Protein AF-A0A1A8DJC1-F1 (afdb_monomer_lite)

InterPro domains:
  IPR011993 PH-like domain superfamily [G3DSA:2.30.29.30] (3-106)
  IPR043448 Pleckstrin homology domain-containing family O member 1/2 [PTHR15871] (1-109)

Secondary structure (DSSP, 8-state):
-----------PPP---S-----EEEEEEEEEEE-SSSEEEEEEEEEEETTEEEEESS----GGG-SEEEEGGGEEEEEE-PPTT---GGGGG-EEEEEPS--------

Structure (mmCIF, N/CA/C/O backbone):
data_AF-A0A1A8DJC1-F1
#
_entry.id   AF-A0A1A8DJC1-F1
#
loop_
_atom_site.group_PDB
_atom_site.id
_atom_site.type_symbol
_atom_site.label_atom_id
_atom_site.label_alt_id
_atom_site.label_comp_id
_atom_site.label_asym_id
_atom_site.label_entity_id
_atom_site.label_seq_id
_atom_site.pdbx_PDB_ins_code
_atom_site.Cartn_x
_atom_site.Cartn_y
_atom_site.Cartn_z
_atom_site.occupancy
_atom_site.B_iso_or_equiv
_atom_site.auth_seq_id
_atom_site.auth_comp_id
_atom_site.auth_asym_id
_atom_site.auth_atom_id
_atom_site.pdbx_PDB_model_num
ATOM 1 N N . MET A 1 1 ? 23.740 13.327 46.584 1.00 41.06 1 MET A N 1
ATOM 2 C CA . MET A 1 1 ? 22.342 13.660 46.948 1.00 41.06 1 MET A CA 1
ATOM 3 C C . MET A 1 1 ? 21.714 14.495 45.836 1.00 41.06 1 MET A C 1
ATOM 5 O O . MET A 1 1 ? 22.207 15.587 45.619 1.00 41.06 1 MET A O 1
ATOM 9 N N . LYS A 1 2 ? 20.692 13.986 45.126 1.00 47.06 2 LYS A N 1
ATOM 10 C CA . LYS A 1 2 ? 19.386 14.631 44.832 1.00 47.06 2 LYS A CA 1
ATOM 11 C C . LYS A 1 2 ? 18.566 13.663 43.958 1.00 47.06 2 LYS A C 1
ATOM 13 O O . LYS A 1 2 ? 18.976 13.319 42.856 1.00 47.06 2 LYS A O 1
ATOM 18 N N . LYS A 1 3 ? 17.459 13.163 44.513 1.00 47.34 3 LYS A N 1
ATOM 19 C CA . LYS A 1 3 ? 16.447 12.315 43.857 1.00 47.34 3 LYS A CA 1
ATOM 20 C C . LYS A 1 3 ? 15.460 13.196 43.076 1.00 47.34 3 LYS A C 1
ATOM 22 O O . LYS A 1 3 ? 15.174 14.298 43.532 1.00 47.34 3 LYS A O 1
ATOM 27 N N . SER A 1 4 ? 14.876 12.670 41.997 1.00 49.88 4 SER A N 1
ATOM 28 C CA . SER A 1 4 ? 13.508 12.987 41.530 1.00 49.88 4 SER A CA 1
ATOM 29 C C . SER A 1 4 ? 13.113 11.936 40.479 1.00 49.88 4 SER A C 1
ATOM 31 O O . SER A 1 4 ? 13.744 11.859 39.433 1.00 49.88 4 SER A O 1
ATOM 33 N N . ASN A 1 5 ? 12.403 10.872 40.858 1.00 42.09 5 ASN A N 1
ATOM 34 C CA . ASN A 1 5 ? 10.948 10.702 41.009 1.00 42.09 5 ASN A CA 1
ATOM 35 C C . ASN A 1 5 ? 10.228 10.230 39.732 1.00 42.09 5 ASN A C 1
ATOM 37 O O . ASN A 1 5 ? 10.121 10.928 38.732 1.00 42.09 5 ASN A O 1
ATOM 41 N N . GLN A 1 6 ? 9.728 8.998 39.870 1.00 50.09 6 GLN A N 1
ATOM 42 C CA . GLN A 1 6 ? 8.661 8.314 39.145 1.00 50.09 6 GLN A CA 1
ATOM 43 C C . GLN A 1 6 ? 7.654 9.217 38.422 1.00 50.09 6 GLN A C 1
ATOM 45 O O . GLN A 1 6 ? 7.049 10.097 39.028 1.00 50.09 6 GLN A O 1
ATOM 50 N N . SER A 1 7 ? 7.291 8.814 37.202 1.00 45.12 7 SER A N 1
ATOM 51 C CA . SER A 1 7 ? 5.898 8.910 36.775 1.00 45.12 7 SER A CA 1
ATOM 52 C C . SER A 1 7 ? 5.433 7.575 36.192 1.00 45.12 7 SER A C 1
ATOM 54 O O . SER A 1 7 ? 5.848 7.160 35.117 1.00 45.12 7 SER A O 1
ATOM 56 N N . ARG A 1 8 ? 4.616 6.900 37.009 1.00 45.34 8 ARG A N 1
ATOM 57 C CA . ARG A 1 8 ? 3.504 5.998 36.681 1.00 45.34 8 ARG A CA 1
ATOM 58 C C . ARG A 1 8 ? 3.707 4.935 35.594 1.00 45.34 8 ARG A C 1
ATOM 60 O O . ARG A 1 8 ? 3.535 5.167 34.404 1.00 45.34 8 ARG A O 1
ATOM 67 N N . ARG A 1 9 ? 3.850 3.696 36.083 1.00 48.25 9 ARG A N 1
ATOM 68 C CA . ARG A 1 9 ? 3.236 2.511 35.471 1.00 48.25 9 ARG A CA 1
ATOM 69 C C . ARG A 1 9 ? 1.746 2.809 35.285 1.00 48.25 9 ARG A C 1
ATOM 71 O O . ARG A 1 9 ? 1.026 2.921 36.274 1.00 48.25 9 ARG A O 1
ATOM 78 N N . VAL A 1 10 ? 1.299 2.974 34.048 1.00 39.44 10 VAL A N 1
ATOM 79 C CA . VAL A 1 10 ? -0.128 2.927 33.730 1.00 39.44 10 VAL A CA 1
ATOM 80 C C . VAL A 1 10 ? -0.448 1.465 33.458 1.00 39.44 10 VAL A C 1
ATOM 82 O O . VAL A 1 10 ? -0.175 0.936 32.387 1.00 39.44 10 VAL A O 1
ATOM 85 N N . ILE A 1 11 ? -0.946 0.809 34.501 1.00 47.81 11 ILE A N 1
ATOM 86 C CA . ILE A 1 11 ? -1.758 -0.398 34.395 1.00 47.81 11 ILE A CA 1
ATOM 87 C C . ILE A 1 11 ? -3.079 0.084 33.792 1.00 47.81 11 ILE A C 1
ATOM 89 O O . ILE A 1 11 ? -3.764 0.893 34.417 1.00 47.81 11 ILE A O 1
ATOM 93 N N . GLN A 1 12 ? -3.386 -0.326 32.562 1.00 47.91 12 GLN A N 1
ATOM 94 C CA . GLN A 1 12 ? -4.750 -0.231 32.055 1.00 47.91 12 GLN A CA 1
ATOM 95 C C . GLN A 1 12 ? -5.463 -1.542 32.350 1.00 47.91 12 GLN A C 1
ATOM 97 O O . GLN A 1 12 ? -4.965 -2.632 32.077 1.00 47.91 12 GLN A O 1
ATOM 102 N N . ASP A 1 13 ? -6.588 -1.333 33.012 1.00 38.94 13 ASP A N 1
ATOM 103 C CA . ASP A 1 13 ? -7.509 -2.261 33.624 1.00 38.94 13 ASP A CA 1
ATOM 104 C C . ASP A 1 13 ? -8.165 -3.200 32.604 1.00 38.94 13 ASP A C 1
ATOM 106 O O . ASP A 1 13 ? -8.420 -2.856 31.448 1.00 38.94 13 ASP A O 1
ATOM 110 N N . SER A 1 14 ? -8.410 -4.410 33.077 1.00 50.78 14 SER A N 1
ATOM 111 C CA . SER A 1 14 ? -9.112 -5.509 32.432 1.00 50.78 14 SER A CA 1
ATOM 112 C C . SER A 1 14 ? -10.578 -5.173 32.147 1.00 50.78 14 SER A C 1
ATOM 114 O O . SER A 1 14 ? -11.321 -4.849 33.067 1.00 50.78 14 SER A O 1
ATOM 116 N N . GLY A 1 15 ? -11.033 -5.353 30.899 1.00 40.72 15 GLY A N 1
ATOM 117 C CA . GLY A 1 15 ? -12.469 -5.303 30.602 1.00 40.72 15 GLY A CA 1
ATOM 118 C C . GLY A 1 15 ? -12.884 -5.222 29.131 1.00 40.72 15 GLY A C 1
ATOM 119 O O . GLY A 1 15 ? -13.578 -4.289 28.755 1.00 40.72 15 GLY A O 1
ATOM 120 N N . SER A 1 16 ? 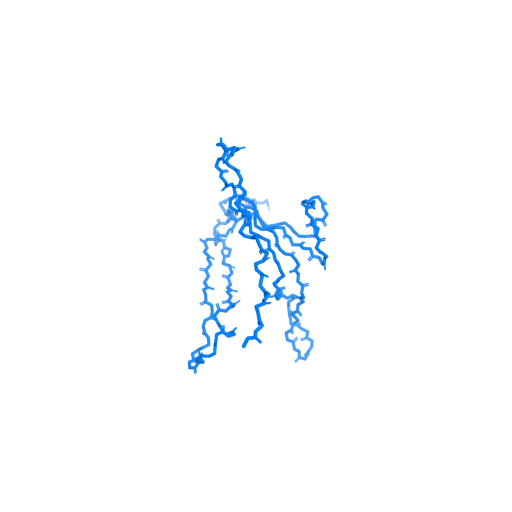-12.509 -6.187 28.287 1.00 41.53 16 SER A N 1
ATOM 121 C CA . SER A 1 16 ? -13.431 -6.726 27.267 1.00 41.53 16 SER A CA 1
ATOM 122 C C . SER A 1 16 ? -12.868 -8.020 26.682 1.00 41.53 16 SER A C 1
ATOM 124 O O . SER A 1 16 ? -11.846 -8.050 26.004 1.00 41.53 16 SER A O 1
ATOM 126 N N . LEU A 1 17 ? -13.555 -9.119 26.978 1.00 41.12 17 LEU A N 1
ATOM 127 C CA . LEU A 1 17 ? -13.430 -10.389 26.277 1.00 41.12 17 LEU A CA 1
ATOM 128 C C . LEU A 1 17 ? -14.131 -10.253 24.920 1.00 41.12 17 LEU A C 1
ATOM 130 O O . LEU A 1 17 ? -15.233 -10.744 24.712 1.00 41.12 17 LEU A O 1
ATOM 134 N N . ALA A 1 18 ? -13.499 -9.542 24.003 1.00 43.66 18 ALA A N 1
ATOM 135 C CA . ALA A 1 18 ? -13.665 -9.759 22.579 1.00 43.66 18 ALA A CA 1
ATOM 136 C C . ALA A 1 18 ? -12.253 -10.030 22.087 1.00 43.66 18 ALA A C 1
ATOM 138 O O . ALA A 1 18 ? -11.332 -9.336 22.516 1.00 43.66 18 ALA A O 1
ATOM 139 N N . VAL A 1 19 ? -12.068 -11.072 21.276 1.00 45.53 19 VAL A N 1
ATOM 140 C CA . VAL A 1 19 ? -10.819 -11.353 20.557 1.00 45.53 19 VAL A CA 1
ATOM 141 C C . VAL A 1 19 ? -10.175 -10.016 20.219 1.00 45.53 19 VAL A C 1
ATOM 143 O O . VAL A 1 19 ? -10.780 -9.244 19.480 1.00 45.53 19 VAL A O 1
ATOM 146 N N . GLN A 1 20 ? -9.045 -9.688 20.857 1.00 50.38 20 GLN A N 1
ATOM 147 C CA . GLN A 1 20 ? -8.296 -8.473 20.565 1.00 50.38 20 GLN A CA 1
ATOM 148 C C . GLN A 1 20 ? -7.965 -8.566 19.084 1.00 50.38 20 GLN A C 1
ATOM 150 O O . GLN A 1 20 ? -7.004 -9.238 18.709 1.00 50.38 20 GLN A O 1
ATOM 155 N N . GLN A 1 21 ? -8.818 -7.985 18.239 1.00 54.81 21 GLN A N 1
ATOM 156 C CA . GLN A 1 21 ? -8.565 -7.840 16.823 1.00 54.81 21 GLN A CA 1
ATOM 157 C C . GLN A 1 21 ? -7.217 -7.140 16.810 1.00 54.81 21 GLN A C 1
ATOM 159 O O . GLN A 1 21 ? -7.100 -6.046 17.360 1.00 54.81 21 GLN A O 1
ATOM 164 N N . LEU A 1 22 ? -6.174 -7.852 16.386 1.00 62.03 22 LEU A N 1
ATOM 165 C CA . LEU A 1 22 ? -4.796 -7.428 16.574 1.00 62.03 22 LEU A CA 1
ATOM 166 C C . LEU A 1 22 ? -4.558 -6.244 15.631 1.00 62.03 22 LEU A C 1
ATOM 168 O O . LEU A 1 22 ? -4.058 -6.396 14.521 1.00 62.03 22 LEU A O 1
ATOM 172 N N . GLU A 1 23 ? -5.026 -5.072 16.043 1.00 85.00 23 GLU A N 1
ATOM 173 C CA . GLU A 1 23 ? -5.016 -3.863 15.246 1.00 85.00 23 GLU A CA 1
ATOM 174 C C . GLU A 1 23 ? -3.616 -3.275 15.326 1.00 85.00 23 GLU A C 1
ATOM 176 O O . GLU A 1 23 ? -3.108 -2.924 16.396 1.00 85.00 23 GLU A O 1
ATOM 181 N N . LYS A 1 24 ? -2.961 -3.194 14.171 1.00 92.56 24 LYS A N 1
ATOM 182 C CA . LYS A 1 24 ? -1.622 -2.627 14.067 1.00 92.56 24 LYS A CA 1
ATOM 183 C C . LYS A 1 24 ? -1.661 -1.448 13.122 1.00 92.56 24 LYS A C 1
ATOM 185 O O . LYS A 1 24 ? -1.980 -1.600 11.949 1.00 92.56 24 LYS A O 1
ATOM 190 N N . ALA A 1 25 ? -1.274 -0.287 13.627 1.00 93.38 25 ALA A N 1
ATOM 191 C CA . ALA A 1 25 ? -1.219 0.938 12.850 1.00 93.38 25 ALA A CA 1
ATOM 192 C C . ALA A 1 25 ? 0.195 1.520 12.831 1.00 93.38 25 ALA A C 1
ATOM 194 O O . ALA A 1 25 ? 0.984 1.320 13.759 1.00 93.38 25 ALA A O 1
ATOM 195 N N . GLY A 1 26 ? 0.524 2.248 11.769 1.00 94.56 26 GLY A N 1
ATOM 196 C CA . GLY A 1 26 ? 1.752 3.027 11.726 1.00 94.56 26 GLY A CA 1
ATOM 197 C C . GLY A 1 26 ? 2.157 3.491 10.338 1.00 94.56 26 GLY A C 1
ATOM 198 O O . GLY A 1 26 ? 1.576 3.131 9.317 1.00 94.56 26 GLY A O 1
ATOM 199 N N . TRP A 1 27 ? 3.209 4.301 10.316 1.00 95.56 27 TRP A N 1
ATOM 200 C CA . TRP A 1 27 ? 3.788 4.833 9.092 1.00 95.56 27 TRP A CA 1
ATOM 201 C C . TRP A 1 27 ? 4.735 3.828 8.439 1.00 95.56 27 TRP A C 1
ATOM 203 O O . TRP A 1 27 ? 5.669 3.334 9.073 1.00 95.56 27 TRP A O 1
ATOM 213 N N . ILE A 1 28 ? 4.542 3.586 7.142 1.00 94.00 28 ILE A N 1
ATOM 214 C CA . ILE A 1 28 ? 5.470 2.818 6.307 1.00 94.00 28 ILE A CA 1
ATOM 215 C C . ILE A 1 28 ? 5.851 3.598 5.048 1.00 94.00 28 ILE A C 1
ATOM 217 O O . ILE A 1 28 ? 5.175 4.535 4.621 1.00 94.00 28 ILE A O 1
ATOM 221 N N . ARG A 1 29 ? 6.943 3.178 4.408 1.00 93.94 29 ARG A N 1
ATOM 222 C CA . ARG A 1 29 ? 7.311 3.624 3.061 1.00 93.94 29 ARG A CA 1
ATOM 223 C C . ARG A 1 29 ? 6.752 2.622 2.055 1.00 93.94 29 ARG A C 1
ATOM 225 O O . ARG A 1 29 ? 7.280 1.520 1.948 1.00 93.94 29 ARG A O 1
ATOM 232 N N . LYS A 1 30 ? 5.715 3.010 1.312 1.00 94.31 30 LYS A N 1
ATOM 233 C CA . LYS A 1 30 ? 5.106 2.186 0.257 1.00 94.31 30 LYS A CA 1
ATOM 234 C C . LYS A 1 30 ? 5.758 2.482 -1.092 1.00 94.31 30 LYS A C 1
ATOM 236 O O . LYS A 1 30 ? 6.010 3.645 -1.419 1.00 94.31 30 LYS A O 1
ATOM 241 N N . PHE A 1 31 ? 6.030 1.431 -1.859 1.00 92.31 31 PHE A N 1
ATOM 242 C CA . PHE A 1 31 ? 6.443 1.545 -3.255 1.00 92.31 31 PHE A CA 1
ATOM 243 C C . PHE A 1 31 ? 5.241 1.960 -4.106 1.00 92.31 31 PHE A C 1
ATOM 245 O O . PHE A 1 31 ? 4.181 1.343 -4.036 1.00 92.31 31 PHE A O 1
ATOM 252 N N . CYS A 1 32 ? 5.409 3.007 -4.905 1.00 90.38 32 CYS A N 1
ATOM 253 C CA . CYS A 1 32 ? 4.363 3.592 -5.743 1.00 90.38 32 CYS A CA 1
ATOM 254 C C . CYS A 1 32 ? 4.717 3.529 -7.239 1.00 90.38 32 CYS A C 1
ATOM 256 O O . CYS A 1 32 ? 4.134 4.261 -8.030 1.00 90.38 32 CYS A O 1
ATOM 258 N N . GLY A 1 33 ? 5.688 2.695 -7.625 1.00 91.19 33 GLY A N 1
ATOM 259 C CA . GLY A 1 33 ? 6.146 2.551 -9.007 1.00 91.19 33 GLY A CA 1
ATOM 260 C C . GLY A 1 33 ? 7.545 3.117 -9.244 1.00 91.19 33 GLY A C 1
ATOM 261 O O . GLY A 1 33 ? 8.276 3.465 -8.316 1.00 91.19 33 GLY A O 1
ATOM 262 N N . ARG A 1 34 ? 7.940 3.194 -10.515 1.00 91.88 34 ARG A N 1
ATOM 263 C CA . ARG A 1 34 ? 9.249 3.691 -10.948 1.00 91.88 34 ARG A CA 1
ATOM 264 C C . ARG A 1 34 ? 9.042 4.968 -11.755 1.00 91.88 34 ARG A C 1
ATOM 266 O O . ARG A 1 34 ? 8.359 4.947 -12.769 1.00 91.88 34 ARG A O 1
ATOM 273 N N . GLY A 1 35 ? 9.589 6.080 -11.272 1.00 83.38 35 GLY A N 1
ATOM 274 C CA . GLY A 1 35 ?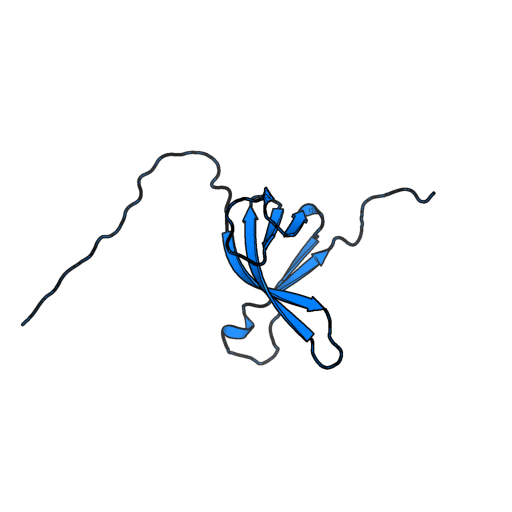 9.673 7.309 -12.056 1.00 83.38 35 GLY A CA 1
ATOM 275 C C . GLY A 1 35 ? 10.804 7.226 -13.082 1.00 83.38 35 GLY A C 1
ATOM 276 O O . GLY A 1 35 ? 11.549 6.248 -13.123 1.00 83.38 35 GLY A O 1
ATOM 277 N N . ILE A 1 36 ? 10.975 8.296 -13.859 1.00 81.00 36 ILE A N 1
ATOM 278 C CA . ILE A 1 36 ? 11.927 8.354 -14.984 1.00 81.00 36 ILE A CA 1
ATOM 279 C C . ILE A 1 36 ? 13.371 8.061 -14.532 1.00 81.00 36 ILE A C 1
ATOM 281 O O . ILE A 1 36 ? 14.114 7.381 -15.230 1.00 81.00 36 ILE A O 1
ATOM 285 N N . PHE A 1 37 ? 13.756 8.500 -13.328 1.00 84.06 37 PHE A N 1
ATOM 286 C CA . PHE A 1 37 ? 15.135 8.363 -12.839 1.00 84.06 37 PHE A CA 1
ATOM 287 C C . PHE A 1 37 ? 15.291 7.475 -11.600 1.00 84.06 37 PHE A C 1
ATOM 289 O O . PHE A 1 37 ? 16.402 7.037 -11.301 1.00 84.06 37 PHE A O 1
ATOM 296 N N . ARG A 1 38 ? 14.220 7.228 -10.832 1.00 87.19 38 ARG A N 1
ATOM 297 C CA . ARG A 1 38 ? 14.280 6.524 -9.536 1.00 87.19 38 ARG A CA 1
ATOM 298 C C . ARG A 1 38 ? 12.960 5.847 -9.182 1.00 87.19 38 ARG A C 1
ATOM 300 O O . ARG A 1 38 ? 11.894 6.258 -9.630 1.00 87.19 38 ARG A O 1
ATOM 307 N N . GLU A 1 39 ? 13.036 4.837 -8.321 1.00 90.69 39 GLU A N 1
ATOM 308 C CA . GLU A 1 39 ? 11.862 4.264 -7.660 1.00 90.69 39 GLU A CA 1
ATOM 309 C C . GLU A 1 39 ? 11.127 5.318 -6.819 1.00 90.69 39 GLU A C 1
ATOM 311 O O . GLU A 1 39 ? 11.744 6.072 -6.058 1.00 90.69 39 GLU A O 1
ATOM 316 N N . LEU A 1 40 ? 9.800 5.346 -6.931 1.00 91.38 40 LEU A N 1
ATOM 317 C CA . LEU A 1 40 ? 8.936 6.233 -6.172 1.00 91.38 40 LEU A CA 1
ATOM 318 C C . LEU A 1 40 ? 8.486 5.533 -4.893 1.00 91.38 40 LEU A C 1
ATOM 320 O O . LEU A 1 40 ? 7.742 4.558 -4.921 1.00 91.38 40 LEU A O 1
ATOM 324 N N . TRP A 1 41 ? 8.910 6.076 -3.759 1.00 92.19 41 TRP A N 1
ATOM 325 C CA . TRP A 1 41 ? 8.518 5.599 -2.438 1.00 92.19 41 TRP A CA 1
ATOM 326 C C . TRP A 1 41 ? 7.903 6.749 -1.654 1.00 92.19 41 TRP A C 1
ATOM 328 O O . TRP A 1 41 ? 8.529 7.806 -1.507 1.00 92.19 41 TRP A O 1
ATOM 338 N N . ARG A 1 42 ? 6.694 6.553 -1.131 1.00 94.38 42 ARG A N 1
ATOM 339 C CA . ARG A 1 42 ? 5.962 7.578 -0.377 1.00 94.38 42 ARG A CA 1
ATOM 340 C C . ARG A 1 42 ? 5.652 7.094 1.034 1.00 94.38 42 ARG A C 1
ATOM 342 O O . ARG A 1 42 ? 5.534 5.895 1.271 1.00 94.38 42 ARG A O 1
ATOM 349 N N . SER A 1 43 ? 5.576 8.036 1.974 1.00 96.44 43 SER A N 1
ATOM 350 C CA . SER A 1 43 ? 5.080 7.732 3.318 1.00 96.44 43 SER A CA 1
ATOM 351 C C . SER A 1 43 ? 3.581 7.473 3.231 1.00 96.44 43 SER A C 1
ATOM 353 O O . SER A 1 43 ? 2.872 8.213 2.541 1.00 96.44 43 SER A O 1
ATOM 355 N N . ARG A 1 44 ? 3.117 6.413 3.883 1.00 96.62 44 ARG A N 1
ATOM 356 C CA . ARG A 1 44 ? 1.704 6.064 3.995 1.00 96.62 44 ARG A CA 1
ATOM 357 C C . ARG A 1 44 ? 1.424 5.621 5.418 1.00 96.62 44 ARG A C 1
ATOM 359 O O . ARG A 1 44 ? 2.204 4.852 5.982 1.00 96.62 44 ARG A O 1
ATOM 366 N N . TYR A 1 45 ? 0.332 6.113 5.976 1.00 95.88 45 TYR A N 1
ATOM 367 C CA . TYR A 1 45 ? -0.215 5.580 7.206 1.00 95.88 45 TYR A CA 1
ATOM 368 C C . TYR A 1 45 ? -0.992 4.314 6.870 1.00 95.88 45 TYR A C 1
ATOM 370 O O . TYR A 1 45 ? -1.791 4.319 5.934 1.00 95.88 45 TYR A O 1
ATOM 378 N N . VAL A 1 46 ? -0.714 3.229 7.582 1.00 95.38 46 VAL A N 1
ATOM 379 C CA . VAL A 1 46 ? -1.321 1.926 7.327 1.00 95.38 46 VAL A CA 1
ATOM 380 C C . VAL A 1 46 ? -1.952 1.403 8.599 1.00 95.38 46 VAL A C 1
ATOM 382 O O . VAL A 1 46 ? -1.324 1.460 9.655 1.00 95.38 46 VAL A O 1
ATOM 385 N N . ILE A 1 47 ? -3.168 0.880 8.477 1.00 94.81 47 ILE A N 1
ATOM 386 C CA . ILE A 1 47 ? -3.878 0.172 9.541 1.00 94.81 47 ILE A CA 1
ATOM 387 C C . ILE A 1 47 ? -4.157 -1.245 9.052 1.00 94.81 47 ILE A C 1
ATOM 389 O O . ILE A 1 47 ? -4.787 -1.431 8.014 1.00 94.81 47 ILE A O 1
ATOM 393 N N . LEU A 1 48 ? -3.682 -2.229 9.806 1.00 93.19 48 LEU A N 1
ATOM 394 C CA . LEU A 1 48 ? -4.075 -3.625 9.692 1.00 93.19 48 LEU A CA 1
ATOM 395 C C . LEU A 1 48 ? -5.216 -3.880 10.673 1.00 93.19 48 LEU A C 1
ATOM 397 O O . LEU A 1 48 ? -5.018 -3.718 11.880 1.00 93.19 48 LEU A O 1
ATOM 401 N N . LYS A 1 49 ? -6.376 -4.284 10.155 1.00 92.38 49 LYS A N 1
ATOM 402 C CA . LYS A 1 49 ? -7.549 -4.632 10.956 1.00 92.38 49 LYS A CA 1
ATOM 403 C C . LYS A 1 49 ? -8.263 -5.835 10.354 1.00 92.38 49 LYS A C 1
ATOM 405 O O . LYS A 1 49 ? -8.776 -5.767 9.239 1.00 92.38 49 LYS A O 1
ATOM 410 N N . GLY A 1 50 ? -8.298 -6.930 11.115 1.00 90.69 50 GLY A N 1
ATOM 411 C CA . GLY A 1 50 ? -8.756 -8.223 10.602 1.00 90.69 50 GLY A CA 1
ATOM 412 C C . GLY A 1 50 ? -7.999 -8.590 9.331 1.00 90.69 50 GLY A C 1
ATOM 413 O O . GLY A 1 50 ? -6.775 -8.478 9.302 1.00 90.69 50 GLY A O 1
ATOM 414 N N . 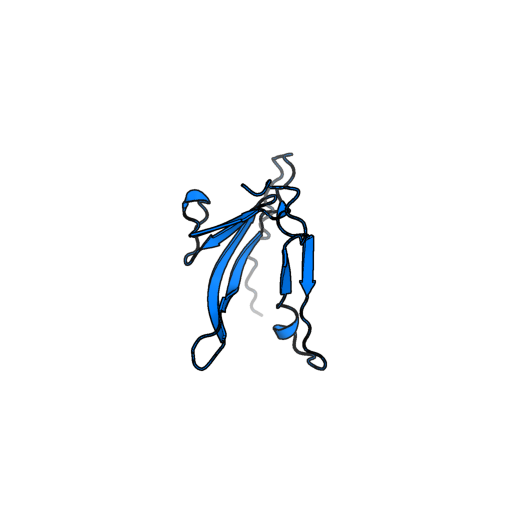ASP A 1 51 ? -8.743 -8.933 8.285 1.00 91.81 51 ASP A N 1
ATOM 415 C CA . ASP A 1 51 ? -8.183 -9.315 6.989 1.00 91.81 51 ASP A CA 1
ATOM 416 C C . ASP A 1 51 ? -8.008 -8.127 6.035 1.00 91.81 51 ASP A C 1
ATOM 418 O O . ASP A 1 51 ? -7.852 -8.317 4.840 1.00 91.81 51 ASP A O 1
ATOM 422 N N . HIS A 1 52 ? -8.022 -6.886 6.531 1.00 93.38 52 HIS A N 1
ATOM 423 C CA . HIS A 1 52 ? -7.908 -5.699 5.686 1.00 93.38 52 HIS A CA 1
ATOM 424 C C . HIS A 1 52 ? -6.707 -4.826 6.055 1.00 93.38 52 HIS A C 1
ATOM 426 O O . HIS A 1 52 ? -6.394 -4.596 7.227 1.00 93.38 52 HIS A O 1
ATOM 432 N N . LEU A 1 53 ? -6.060 -4.282 5.024 1.00 94.31 53 LEU A N 1
ATOM 433 C CA . LEU A 1 53 ? -5.047 -3.235 5.120 1.00 94.31 53 LEU A CA 1
ATOM 434 C C . LEU A 1 53 ? -5.591 -1.935 4.524 1.00 94.31 53 LEU A C 1
ATOM 436 O O . LEU A 1 53 ? -5.794 -1.825 3.316 1.00 94.31 53 LEU A O 1
ATOM 440 N N . PHE A 1 54 ? -5.762 -0.929 5.372 1.00 95.38 54 PHE A N 1
ATOM 441 C CA . PHE A 1 54 ? -6.175 0.417 4.988 1.00 95.38 54 PHE A CA 1
ATOM 442 C C . PHE A 1 54 ? -4.943 1.299 4.831 1.00 95.38 54 PHE A C 1
ATOM 444 O O . PHE A 1 54 ? -4.090 1.331 5.720 1.00 95.38 54 PHE A O 1
ATOM 451 N N . ILE A 1 55 ? -4.838 2.031 3.723 1.00 95.75 55 ILE A N 1
ATOM 452 C CA . ILE A 1 55 ? -3.682 2.878 3.415 1.00 95.75 55 ILE A CA 1
ATOM 453 C C . ILE A 1 55 ? -4.138 4.311 3.181 1.00 95.75 55 ILE A C 1
ATOM 455 O O . ILE A 1 55 ? -5.037 4.570 2.382 1.00 95.75 55 ILE A O 1
ATOM 459 N N . SER A 1 56 ? -3.477 5.247 3.863 1.00 96.44 56 SER A N 1
ATOM 460 C CA . SER A 1 56 ? -3.785 6.670 3.791 1.00 96.44 56 SER A CA 1
ATOM 461 C C . SER A 1 56 ? -2.553 7.565 3.686 1.00 96.44 56 SER A C 1
ATOM 463 O O . SER A 1 56 ? -1.454 7.206 4.111 1.00 96.44 56 SER A O 1
ATOM 465 N N . ASP A 1 57 ? -2.724 8.772 3.144 1.00 95.62 57 ASP A N 1
ATOM 466 C CA . ASP A 1 57 ? -1.670 9.806 3.148 1.00 95.62 57 ASP A CA 1
ATOM 467 C C . ASP A 1 57 ? -1.504 10.498 4.508 1.00 95.62 57 ASP A C 1
ATOM 469 O O . ASP A 1 57 ? -0.458 11.087 4.781 1.00 95.62 57 ASP A O 1
ATOM 473 N N . LYS A 1 58 ? -2.540 10.448 5.349 1.00 94.69 58 LYS A N 1
ATOM 474 C CA . LYS A 1 58 ? -2.597 11.076 6.672 1.00 94.69 58 LYS A CA 1
ATOM 475 C C . LYS A 1 58 ? -2.910 10.023 7.726 1.00 94.69 58 LYS A C 1
ATOM 477 O O . LYS A 1 58 ? -3.502 8.994 7.418 1.00 94.69 58 LYS A O 1
ATOM 482 N N . GLU A 1 59 ? -2.546 10.309 8.968 1.00 93.62 59 GLU A N 1
ATOM 483 C CA . GLU A 1 59 ? -2.973 9.503 10.107 1.00 93.62 59 GLU A CA 1
ATOM 484 C C . GLU A 1 59 ? -4.473 9.703 10.338 1.00 93.62 59 GLU A C 1
ATOM 486 O O . GLU A 1 59 ? -4.923 10.755 10.792 1.00 93.62 59 GLU A O 1
ATOM 491 N N . VAL A 1 60 ? -5.253 8.696 9.956 1.00 88.00 60 VAL A N 1
ATOM 492 C CA . VAL A 1 60 ? -6.705 8.650 10.118 1.00 88.00 60 VAL A CA 1
ATOM 493 C C . VAL A 1 60 ? -7.061 7.318 10.752 1.00 88.00 60 VAL A C 1
ATOM 495 O O . VAL A 1 60 ? -6.539 6.288 10.345 1.00 88.00 60 VAL A O 1
ATOM 498 N N . LYS A 1 61 ? -7.930 7.340 11.763 1.00 83.12 61 LYS A N 1
ATOM 499 C CA . LYS A 1 61 ? -8.453 6.120 12.401 1.00 83.12 61 LYS A CA 1
ATOM 500 C C . LYS A 1 61 ? -9.734 5.609 11.741 1.00 83.12 61 LYS A C 1
ATOM 502 O O . LYS A 1 61 ? -10.151 4.491 11.996 1.00 83.12 61 LYS A O 1
ATOM 507 N N . ASP A 1 62 ? -10.366 6.457 10.936 1.00 85.56 62 ASP A N 1
ATOM 508 C CA . ASP A 1 62 ? -11.606 6.149 10.237 1.00 85.56 62 ASP A CA 1
ATOM 509 C C . ASP A 1 62 ? -11.296 5.450 8.910 1.00 85.56 62 ASP A C 1
ATOM 511 O O . ASP A 1 62 ? -10.748 6.061 7.989 1.00 85.56 62 ASP A O 1
ATOM 515 N N . GLU A 1 63 ? -11.666 4.175 8.826 1.00 83.44 63 GLU A N 1
ATOM 516 C CA . GLU A 1 63 ? -11.501 3.306 7.655 1.00 83.44 63 GLU A CA 1
ATOM 517 C C . GLU A 1 63 ? -12.123 3.900 6.387 1.00 83.44 63 GLU A C 1
ATOM 519 O O . GLU A 1 63 ? -11.576 3.743 5.296 1.00 83.44 63 GLU A O 1
ATOM 524 N N . ARG A 1 64 ? -13.221 4.659 6.518 1.00 87.50 64 ARG A N 1
ATOM 525 C CA . ARG A 1 64 ? -13.926 5.272 5.379 1.00 87.50 64 ARG A CA 1
ATOM 526 C C . ARG A 1 64 ? -13.110 6.357 4.682 1.00 87.50 64 ARG A C 1
ATOM 528 O O . ARG A 1 64 ? -13.456 6.772 3.581 1.00 87.50 64 ARG A O 1
ATOM 535 N N . LYS A 1 65 ? -12.051 6.845 5.332 1.00 90.12 65 LYS A N 1
ATOM 536 C CA . LYS A 1 65 ? -11.154 7.877 4.798 1.00 90.12 65 LYS A CA 1
ATOM 537 C C . LYS A 1 65 ? -9.911 7.294 4.132 1.00 90.12 65 LYS A C 1
ATOM 539 O O . LYS A 1 65 ? -9.083 8.071 3.660 1.00 90.12 65 LYS A O 1
ATOM 544 N N . ALA A 1 66 ? -9.769 5.968 4.105 1.00 92.94 66 ALA A N 1
ATOM 545 C CA . ALA A 1 66 ? -8.646 5.318 3.453 1.00 92.94 66 ALA A CA 1
ATOM 546 C C . ALA A 1 66 ? -8.685 5.528 1.936 1.00 92.94 66 ALA A C 1
ATOM 548 O O . ALA A 1 66 ? -9.717 5.343 1.295 1.00 92.94 66 ALA A O 1
ATOM 549 N N . GLN A 1 67 ? -7.542 5.895 1.356 1.00 95.00 67 GLN A N 1
ATOM 550 C CA . GLN A 1 67 ? -7.391 6.023 -0.094 1.00 95.00 67 GLN A CA 1
ATOM 551 C C . GLN A 1 67 ? -7.321 4.662 -0.790 1.00 95.00 67 GLN A C 1
ATOM 553 O O . GLN A 1 67 ? -7.764 4.527 -1.928 1.00 95.00 67 GLN A O 1
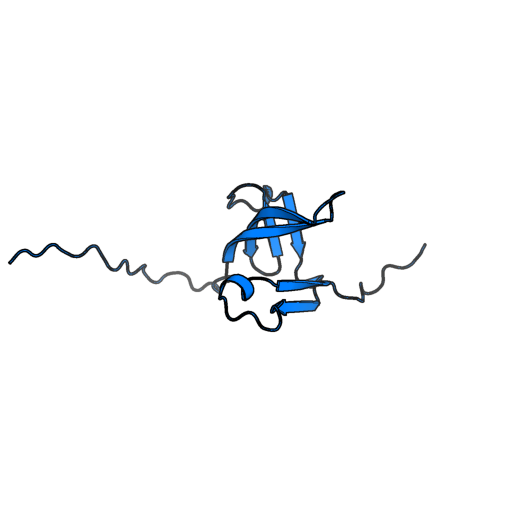ATOM 558 N N . GLU A 1 68 ? -6.725 3.667 -0.135 1.00 94.50 68 GLU A N 1
ATOM 559 C CA . GLU A 1 68 ? -6.612 2.310 -0.665 1.00 94.50 68 GLU A CA 1
ATOM 560 C C . GLU A 1 68 ? -7.006 1.311 0.428 1.00 94.50 68 GLU A C 1
ATOM 562 O O . GLU A 1 68 ? -6.627 1.476 1.592 1.00 94.50 68 GLU A O 1
ATOM 567 N N . VAL A 1 69 ? -7.734 0.264 0.042 1.00 94.31 69 VAL A N 1
ATOM 568 C CA . VAL A 1 69 ? -8.097 -0.859 0.912 1.00 94.31 69 VAL A CA 1
ATOM 569 C C . VAL A 1 69 ? -7.672 -2.147 0.223 1.00 94.31 69 VAL A C 1
ATOM 571 O O . VAL A 1 69 ? -7.980 -2.356 -0.951 1.00 94.31 69 VAL A O 1
ATOM 574 N N . PHE A 1 70 ? -6.944 -2.989 0.947 1.00 92.88 70 PHE A N 1
ATOM 575 C CA . PHE A 1 70 ? -6.485 -4.290 0.477 1.00 92.88 70 PHE A CA 1
ATOM 576 C C . PHE A 1 70 ? -7.113 -5.381 1.329 1.00 92.88 70 PHE A C 1
ATOM 578 O O . PHE A 1 70 ? -6.943 -5.366 2.545 1.00 92.88 70 PHE A O 1
ATOM 585 N N . ASP A 1 71 ? -7.789 -6.323 0.682 1.00 92.75 71 ASP A N 1
ATOM 586 C CA . ASP A 1 71 ? -8.212 -7.575 1.303 1.00 92.75 71 ASP A CA 1
ATOM 587 C C . ASP A 1 71 ? -7.016 -8.534 1.330 1.00 92.75 71 ASP A C 1
ATOM 589 O O . ASP A 1 71 ? -6.402 -8.801 0.297 1.00 92.75 71 ASP A O 1
ATOM 593 N N . LEU A 1 72 ? -6.639 -9.017 2.508 1.00 91.31 72 LEU A N 1
ATOM 594 C CA . LEU A 1 72 ? -5.542 -9.958 2.701 1.00 91.31 72 LEU A CA 1
ATOM 595 C C . LEU A 1 72 ? -5.854 -11.338 2.126 1.00 91.31 72 LEU A C 1
ATOM 597 O O . LEU A 1 72 ? -4.907 -12.047 1.798 1.00 91.31 72 LEU A O 1
ATOM 601 N N . ALA A 1 73 ? -7.125 -11.696 1.919 1.00 91.31 73 ALA A N 1
ATOM 602 C CA . ALA A 1 73 ? -7.500 -12.933 1.234 1.00 91.31 73 ALA A CA 1
ATOM 603 C C . ALA A 1 73 ? -7.042 -12.955 -0.239 1.00 91.31 73 ALA A C 1
ATOM 605 O O . ALA A 1 73 ? -6.811 -14.022 -0.811 1.00 91.31 73 ALA A O 1
ATOM 606 N N . ASP A 1 74 ? -6.826 -11.781 -0.847 1.00 91.69 74 ASP A N 1
ATOM 607 C CA . ASP A 1 74 ? -6.228 -11.669 -2.182 1.00 91.69 74 ASP A CA 1
ATOM 608 C C . ASP A 1 74 ? -4.722 -11.991 -2.191 1.00 91.69 74 ASP A C 1
ATOM 610 O O . ASP A 1 74 ? -4.119 -12.086 -3.268 1.00 91.69 74 ASP A O 1
ATOM 614 N N . TYR A 1 75 ? -4.085 -12.115 -1.025 1.00 91.81 75 TYR A N 1
ATOM 615 C CA . TYR A 1 75 ? -2.645 -12.281 -0.882 1.00 91.81 75 TYR A CA 1
ATOM 616 C C . TYR A 1 75 ? -2.289 -13.637 -0.282 1.00 91.81 75 TYR A C 1
ATOM 618 O O . TYR A 1 75 ? -2.796 -14.051 0.750 1.00 91.81 75 TYR A O 1
ATOM 626 N N . GLU A 1 76 ? -1.347 -14.317 -0.927 1.00 91.00 76 GLU A N 1
ATOM 627 C CA . GLU A 1 76 ? -0.949 -15.674 -0.559 1.00 91.00 76 GLU A CA 1
ATOM 628 C C . GLU A 1 76 ? 0.035 -15.662 0.610 1.00 91.00 76 GLU A C 1
ATOM 630 O O . GLU A 1 76 ? -0.071 -16.452 1.546 1.00 91.00 76 GLU A O 1
ATOM 635 N N . ARG A 1 77 ? 1.037 -14.777 0.547 1.00 89.81 77 ARG A N 1
ATOM 636 C CA . ARG A 1 77 ? 2.107 -14.726 1.548 1.00 89.81 77 ARG A CA 1
ATOM 637 C C . ARG A 1 77 ? 2.816 -13.383 1.599 1.00 89.81 77 ARG A C 1
ATOM 639 O O . ARG A 1 77 ? 2.822 -12.618 0.633 1.00 89.81 77 ARG A O 1
ATOM 646 N N . SER A 1 78 ? 3.485 -13.134 2.721 1.00 90.88 78 SER A N 1
ATOM 647 C CA . SER A 1 78 ? 4.445 -12.040 2.875 1.00 90.88 78 SER A CA 1
ATOM 648 C C . SER A 1 78 ? 5.870 -12.584 2.958 1.00 90.88 78 SER A C 1
ATOM 650 O O . SER A 1 78 ? 6.100 -13.659 3.507 1.00 90.88 78 SER A O 1
ATOM 652 N N . GLU A 1 79 ? 6.828 -11.851 2.398 1.00 90.25 79 GLU A N 1
ATOM 653 C CA . GLU A 1 79 ? 8.243 -12.229 2.394 1.00 90.25 79 GLU A CA 1
ATOM 654 C C . GLU A 1 79 ? 9.095 -11.073 2.920 1.00 90.25 79 GLU A C 1
ATOM 656 O O . GLU A 1 79 ? 9.026 -9.951 2.408 1.00 90.25 79 GLU A O 1
ATOM 661 N N . GLU A 1 80 ? 9.925 -11.336 3.933 1.00 87.31 80 GLU A N 1
ATOM 662 C CA . GLU A 1 80 ? 10.909 -10.368 4.421 1.00 87.31 80 GLU A CA 1
ATOM 663 C C . GLU A 1 80 ? 12.067 -10.255 3.418 1.00 87.31 80 GLU A C 1
ATOM 665 O O . GLU A 1 80 ? 12.776 -11.220 3.125 1.00 87.31 80 GLU A O 1
ATOM 670 N N . LEU A 1 81 ? 12.295 -9.047 2.903 1.00 81.06 81 LEU A N 1
ATOM 671 C CA . LEU A 1 81 ? 13.365 -8.774 1.952 1.00 81.06 81 LEU A CA 1
ATOM 672 C C . LEU A 1 81 ? 14.636 -8.378 2.698 1.00 81.06 81 LEU A C 1
ATOM 674 O O . LEU A 1 81 ? 14.816 -7.225 3.096 1.00 81.06 81 LEU A O 1
ATOM 678 N N . ARG A 1 82 ? 15.569 -9.324 2.820 1.00 74.50 82 ARG A N 1
ATOM 679 C CA . ARG A 1 82 ? 16.891 -9.074 3.404 1.00 74.50 82 ARG A CA 1
ATOM 680 C C . ARG A 1 82 ? 17.885 -8.674 2.316 1.00 74.50 82 ARG A C 1
ATOM 682 O O . ARG A 1 82 ? 18.055 -9.376 1.324 1.00 74.50 82 ARG A O 1
ATOM 689 N N . LYS A 1 83 ? 18.619 -7.573 2.514 1.00 63.94 83 LYS A N 1
ATOM 690 C CA . LYS A 1 83 ? 19.814 -7.310 1.695 1.00 63.94 83 LYS A CA 1
ATOM 691 C C . LYS A 1 83 ? 20.893 -8.324 2.061 1.00 63.94 83 LYS A C 1
ATOM 693 O O . LYS A 1 83 ? 21.394 -8.299 3.188 1.00 63.94 83 LYS A O 1
ATOM 698 N N . ALA A 1 84 ? 21.282 -9.172 1.110 1.00 61.28 84 ALA A N 1
ATOM 699 C CA . ALA A 1 84 ? 22.441 -10.042 1.263 1.00 61.28 84 ALA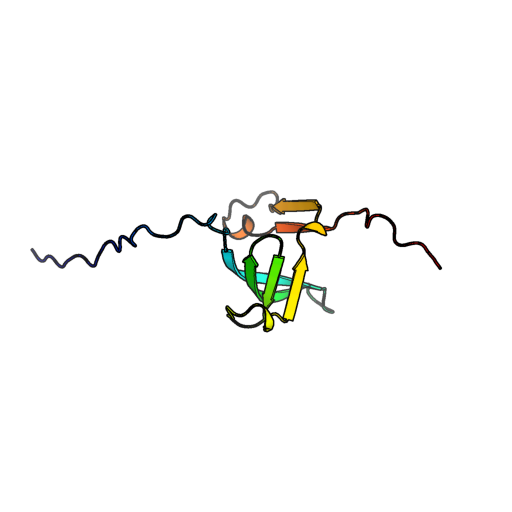 A CA 1
ATOM 700 C C . ALA A 1 84 ? 23.653 -9.189 1.688 1.00 61.28 84 ALA A C 1
ATOM 702 O O . ALA A 1 84 ? 23.975 -8.194 1.042 1.00 61.28 84 ALA A O 1
ATOM 703 N N . LYS A 1 85 ? 24.289 -9.562 2.806 1.00 59.66 85 LYS A N 1
ATOM 704 C CA . LYS A 1 85 ? 25.457 -8.899 3.425 1.00 59.66 85 LYS A CA 1
ATOM 705 C C . LYS A 1 85 ? 25.220 -7.601 4.219 1.00 59.66 85 LYS A C 1
ATOM 707 O O . LYS A 1 85 ? 26.200 -7.011 4.667 1.00 59.66 85 LYS A O 1
ATOM 712 N N . SER A 1 86 ? 23.985 -7.155 4.481 1.00 60.28 86 SER A N 1
ATOM 713 C CA . SER A 1 86 ? 23.781 -5.991 5.365 1.00 60.28 86 SER A CA 1
ATOM 714 C C . SER A 1 86 ? 23.396 -6.392 6.790 1.00 60.28 86 SER A C 1
ATOM 716 O O . SER A 1 86 ? 22.317 -6.926 7.021 1.00 60.28 86 SER A O 1
ATOM 718 N N . ARG A 1 87 ? 24.267 -6.082 7.762 1.00 61.66 87 ARG A N 1
ATOM 719 C CA . ARG A 1 87 ? 24.012 -6.277 9.205 1.00 61.66 87 ARG A CA 1
ATOM 720 C C . ARG A 1 87 ? 23.195 -5.143 9.846 1.00 61.66 87 ARG A C 1
ATOM 722 O O . ARG A 1 87 ? 22.918 -5.185 11.039 1.00 61.66 87 ARG A O 1
ATOM 729 N N . SER A 1 88 ? 22.813 -4.109 9.087 1.00 66.19 88 SER A N 1
ATOM 730 C CA . SER A 1 88 ? 22.047 -2.983 9.637 1.00 66.19 88 SER A CA 1
ATOM 731 C C . SER A 1 88 ? 20.575 -3.348 9.832 1.00 66.19 88 SER A C 1
ATOM 733 O O . SER A 1 88 ? 19.900 -3.755 8.881 1.00 66.19 88 SER A O 1
ATOM 735 N N . LYS A 1 89 ? 20.064 -3.088 11.045 1.00 60.56 89 LYS A N 1
ATOM 736 C CA . LYS A 1 89 ? 18.655 -3.254 11.449 1.00 60.56 89 LYS A CA 1
ATOM 737 C C . LYS A 1 89 ? 17.669 -2.527 10.523 1.00 60.56 89 LYS A C 1
ATOM 739 O O . LYS A 1 89 ? 16.538 -2.974 10.372 1.00 60.56 89 LYS A O 1
ATOM 744 N N . LYS A 1 90 ? 18.113 -1.479 9.814 1.00 62.19 90 LYS A N 1
ATOM 745 C CA . LYS A 1 90 ? 17.310 -0.765 8.805 1.00 62.19 90 LYS A CA 1
ATOM 746 C C . LYS A 1 90 ? 16.851 -1.677 7.656 1.00 62.19 90 LYS A C 1
ATOM 748 O O . LYS A 1 90 ? 15.793 -1.439 7.082 1.00 62.19 90 LYS A O 1
ATOM 753 N N . ASN A 1 91 ? 17.595 -2.741 7.347 1.00 58.94 91 ASN A N 1
ATOM 754 C CA . ASN A 1 91 ? 17.267 -3.664 6.252 1.00 58.94 91 ASN A CA 1
ATOM 755 C C . ASN A 1 91 ? 16.318 -4.800 6.651 1.00 58.94 91 ASN A C 1
ATOM 757 O O . ASN A 1 91 ? 15.879 -5.524 5.771 1.00 58.94 91 ASN A O 1
ATOM 761 N N . HIS A 1 92 ? 15.982 -4.930 7.936 1.00 56.22 92 HIS A N 1
ATOM 762 C CA . HIS A 1 92 ? 15.016 -5.914 8.447 1.00 56.22 92 HIS A CA 1
ATOM 763 C C . HIS A 1 92 ? 13.568 -5.402 8.436 1.00 56.22 92 HIS A C 1
ATOM 765 O O . HIS A 1 92 ? 12.668 -6.019 8.987 1.00 56.22 92 HIS A O 1
ATOM 771 N N . SER A 1 93 ? 13.338 -4.217 7.866 1.00 76.19 93 SER A N 1
ATOM 772 C CA . SER A 1 93 ? 12.026 -3.556 7.869 1.00 76.19 93 SER A CA 1
ATOM 773 C C . SER A 1 93 ? 11.374 -3.497 6.488 1.00 76.19 93 SER A C 1
ATOM 775 O O . SER A 1 93 ? 10.396 -2.777 6.297 1.00 76.19 93 SER A O 1
ATOM 777 N N . ARG A 1 94 ? 11.921 -4.224 5.505 1.00 86.50 94 ARG A N 1
ATOM 778 C CA . ARG A 1 94 ? 11.363 -4.296 4.155 1.00 86.50 94 ARG A CA 1
ATOM 779 C C . ARG A 1 94 ? 10.748 -5.668 3.945 1.00 86.50 94 ARG A C 1
ATOM 781 O O . ARG A 1 94 ? 11.379 -6.683 4.207 1.00 86.50 94 ARG A O 1
ATOM 788 N N . PHE A 1 95 ? 9.545 -5.679 3.407 1.00 90.50 95 PHE A N 1
ATOM 789 C CA . PHE A 1 95 ? 8.845 -6.888 3.019 1.00 90.50 95 PHE A CA 1
ATOM 790 C C . PHE A 1 95 ? 8.124 -6.650 1.696 1.00 90.50 95 PHE A C 1
ATOM 792 O O . PHE A 1 95 ? 7.952 -5.504 1.266 1.00 90.50 95 PHE A O 1
ATOM 799 N N . THR A 1 96 ? 7.736 -7.736 1.046 1.00 92.00 96 THR A N 1
ATOM 800 C CA . THR A 1 96 ? 6.777 -7.726 -0.055 1.00 92.00 96 THR A CA 1
ATOM 801 C C . THR A 1 96 ? 5.590 -8.598 0.320 1.00 92.00 96 THR A C 1
ATOM 803 O O . THR A 1 96 ? 5.721 -9.509 1.136 1.00 92.00 96 THR A O 1
ATOM 806 N N . VAL A 1 97 ? 4.434 -8.315 -0.266 1.00 91.88 97 VAL A N 1
ATOM 807 C CA . VAL A 1 97 ? 3.244 -9.157 -0.135 1.00 91.88 97 VAL A CA 1
ATOM 808 C C . VAL A 1 97 ? 2.903 -9.659 -1.531 1.00 91.88 97 VAL A C 1
ATOM 810 O O . VAL A 1 97 ? 2.820 -8.868 -2.472 1.00 91.88 97 VAL A O 1
ATOM 813 N N . LEU A 1 98 ? 2.795 -10.975 -1.681 1.00 91.31 98 LEU A N 1
ATOM 814 C CA . LEU A 1 98 ? 2.550 -11.636 -2.956 1.00 91.31 98 LEU A CA 1
ATOM 815 C C . LEU A 1 98 ? 1.061 -11.920 -3.106 1.00 91.31 98 LEU A C 1
ATOM 817 O O . LEU A 1 98 ? 0.445 -12.509 -2.222 1.00 91.31 98 LEU A O 1
ATOM 821 N N . ARG A 1 99 ? 0.492 -11.485 -4.230 1.00 90.25 99 ARG A N 1
ATOM 822 C CA . ARG A 1 99 ? -0.911 -11.734 -4.562 1.00 90.25 99 ARG A CA 1
ATOM 823 C C . ARG A 1 99 ? -1.106 -13.193 -4.979 1.00 90.25 99 ARG A C 1
ATOM 825 O O . ARG A 1 99 ? -0.243 -13.737 -5.669 1.00 90.25 99 ARG A O 1
ATOM 832 N N . CYS A 1 100 ? -2.244 -13.783 -4.622 1.00 86.69 100 CYS A N 1
ATOM 833 C CA . CYS A 1 100 ? -2.658 -15.105 -5.084 1.00 86.69 100 CYS A CA 1
ATOM 834 C C . CYS A 1 100 ? -2.598 -15.185 -6.620 1.00 86.69 100 CYS A C 1
ATOM 836 O O . CYS A 1 100 ? -3.144 -14.330 -7.323 1.00 86.69 100 CYS A O 1
ATOM 838 N N . ARG A 1 101 ? -1.933 -16.218 -7.156 1.00 73.56 101 ARG A N 1
ATOM 839 C CA . ARG A 1 101 ? -1.830 -16.450 -8.613 1.00 73.56 101 ARG A CA 1
ATOM 840 C C . ARG A 1 101 ? -3.138 -16.919 -9.244 1.00 73.56 101 ARG A C 1
ATOM 842 O O . ARG A 1 101 ? -3.349 -16.715 -10.436 1.00 73.56 101 ARG A O 1
ATOM 849 N N . HIS A 1 102 ? -4.015 -17.518 -8.448 1.00 62.53 102 HIS A N 1
ATOM 850 C CA . HIS A 1 102 ? -5.320 -17.985 -8.881 1.00 62.53 102 HIS A CA 1
ATOM 851 C C . HIS A 1 102 ? -6.389 -17.085 -8.268 1.00 62.53 102 HIS A C 1
ATOM 853 O O . HIS A 1 102 ? -6.840 -17.318 -7.151 1.00 62.53 102 HIS A O 1
ATOM 859 N N . ARG A 1 103 ? -6.833 -16.064 -9.012 1.00 57.56 103 ARG A N 1
ATOM 860 C CA . ARG A 1 103 ? -8.225 -15.633 -8.854 1.00 57.56 103 ARG A CA 1
ATOM 861 C C . ARG A 1 103 ? -9.048 -16.833 -9.295 1.00 57.56 103 ARG A C 1
ATOM 863 O O . ARG A 1 103 ? -9.035 -17.158 -10.480 1.00 57.56 103 ARG A O 1
ATOM 870 N N . GLY A 1 104 ? -9.648 -17.550 -8.352 1.00 53.28 104 GLY A N 1
ATOM 871 C CA . GLY A 1 104 ? -10.568 -18.629 -8.679 1.00 53.28 104 GLY A CA 1
ATOM 872 C C . GLY A 1 104 ? -11.644 -18.087 -9.616 1.00 53.2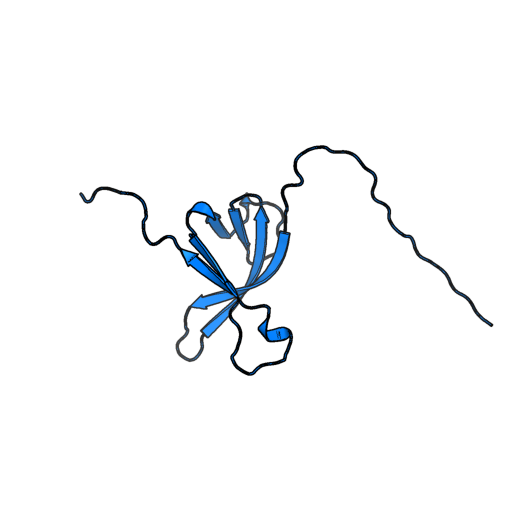8 104 GLY A C 1
ATOM 873 O O . GLY A 1 104 ? -12.491 -17.318 -9.190 1.00 53.28 104 GLY A O 1
ATOM 874 N N . ASN A 1 105 ? -11.534 -18.445 -10.893 1.00 50.53 105 ASN A N 1
ATOM 875 C CA . ASN A 1 105 ? -12.581 -18.445 -11.903 1.00 50.53 105 ASN A CA 1
ATOM 876 C C . ASN A 1 105 ? -13.497 -17.199 -11.960 1.00 50.53 105 ASN A C 1
ATOM 878 O O . ASN A 1 105 ? -14.586 -17.189 -11.394 1.00 50.53 105 ASN A O 1
ATOM 882 N N . THR A 1 106 ? -13.131 -16.192 -12.755 1.00 50.34 106 THR A N 1
ATOM 883 C CA . THR A 1 106 ? -14.144 -15.341 -13.403 1.00 50.34 106 THR A CA 1
ATOM 884 C C . THR A 1 106 ? -14.106 -15.631 -14.894 1.00 50.34 106 THR A C 1
ATOM 886 O O . THR A 1 106 ? -13.149 -15.270 -15.576 1.00 50.34 106 THR A O 1
ATOM 889 N N . VAL A 1 107 ? -15.129 -16.364 -15.327 1.00 39.50 107 VAL A N 1
ATOM 890 C CA . VAL A 1 107 ? -15.460 -16.790 -16.692 1.00 39.50 107 VAL A CA 1
ATOM 891 C C . VAL A 1 107 ? -15.097 -15.719 -17.739 1.00 39.50 107 VAL A C 1
ATOM 893 O O . VAL A 1 107 ? -15.445 -14.554 -17.531 1.00 39.50 107 VAL A O 1
ATOM 896 N N . PRO A 1 108 ? -14.423 -16.069 -18.852 1.00 49.78 108 PRO A N 1
ATOM 897 C CA . PRO A 1 108 ? -14.252 -15.153 -19.975 1.00 49.78 108 PRO A CA 1
ATOM 898 C C . PRO A 1 108 ? -15.579 -15.023 -20.736 1.00 49.78 108 PRO A C 1
ATOM 900 O O . PRO A 1 108 ? -16.242 -16.028 -20.987 1.00 49.78 108 PRO A O 1
ATOM 903 N N . ASN A 1 109 ? -15.952 -13.791 -21.082 1.00 41.97 109 ASN A N 1
ATOM 904 C CA . ASN A 1 109 ? -17.001 -13.499 -22.060 1.00 41.97 109 ASN A CA 1
ATOM 905 C C . ASN A 1 109 ? -16.340 -13.280 -23.423 1.00 41.97 109 ASN A C 1
ATOM 907 O O . ASN A 1 109 ? -15.292 -12.590 -23.428 1.00 41.97 109 ASN A O 1
#

Sequence (109 aa):
MKKSNQSRRVIQDSGSLAVQQLEKAGWIRKFCGRGIFRELWRSRYVILKGDHLFISDKEVKDERKAQEVFDLADYERSEELRKAKSRSKKNHSRFTVLRCRHRGNTVPN

Foldseek 3Di:
DDDDDDDDDPDDDDDDPDPPQVKDKDWDWDFPQADPPGTDTAIWIWIDGRQKIFTHNDDDPDSVRGPDMDGNVQFDDKAQDADVPDPDPVSRPDMDTHGDPDPDDDDDD

Radius of gyration: 20.2 Å; chains: 1; bounding box: 42×33×69 Å

Organism: Nothobranchius kadleci (NCBI:txid1051664)

pLDDT: mean 76.03, std 20.12, range [38.94, 96.62]